Protein AF-A0A1I4MMB5-F1 (afdb_monomer)

Secondary structure (DSSP, 8-state):
-TTTTTT-----S-HHHHHHHH--TT-EEEE----TTSS--SS---HHHHHHHHHHHHH-SSEEEE----SHHHHHHTTTS----------

Nearest PDB structures (foldseek):
  4rtm-assembly1_A  TM=7.969E-01  e=1.825E-01  Escherichia coli str. K-12 substr. MDS42
  4rtq-assembly1_A  TM=8.162E-01  e=2.390E-01  Escherichia coli str. K-12 substr. MDS42
  1aib-assembly1_A  TM=5.137E-01  e=2.900E+00  Escherichia coli

Sequence (91 aa):
MHLRLSQTYIEHLAWQECVRKYDREHTLFHCNPPYWGTAAYGVDFGLEQYAQIAELAKTIKGKMIMSVNDISEMHEVFKGLAMHRLRSTIP

InterPro domains:
  IPR029063 S-adenosyl-L-methionine-dependent methyltransferase superfamily [G3DSA:3.40.50.150] (1-90)
  IPR029063 S-adenosyl-L-methionine-dependent methyltransferase superfamily [SSF53335] (3-86)

Organism: NCBI:txid44574

pLDDT: mean 89.93, std 12.46, range [42.56, 98.44]

Foldseek 3Di:
DVPVCPVPDDDPDDVVVVCVVPFDQADEAEDEDDAPPDPDDPDDDDLVNLLVVLVCCVPTNYHYDYDYDPDPSNCVSNPPDDDDDDDDPDD

Radius of gyration: 14.88 Å; Cα contacts (8 Å, |Δi|>4): 64; chains: 1; bounding box: 40×31×33 Å

Mean predicted aligned error: 5.14 Å

Solvent-accessible surface area (backbone atoms only — not comparable to full-atom values): 6179 Å² total; per-residue (Å²): 117,81,75,80,51,72,87,60,86,87,80,99,63,60,70,69,56,52,49,64,76,59,59,34,74,86,34,75,47,79,45,76,66,74,45,82,97,48,103,54,79,95,58,95,77,56,72,68,56,53,43,50,50,41,51,45,66,73,68,54,62,33,47,68,48,71,65,74,61,98,44,71,68,51,54,61,51,42,60,93,56,97,80,81,90,79,82,78,91,70,132

Structure (mmCIF, N/CA/C/O backbone):
data_AF-A0A1I4MMB5-F1
#
_entry.id   AF-A0A1I4MMB5-F1
#
loop_
_atom_site.group_PDB
_atom_site.id
_atom_site.type_symbol
_atom_site.label_atom_id
_atom_site.label_alt_id
_atom_site.label_comp_id
_atom_site.label_asym_id
_atom_site.label_entity_id
_atom_site.label_seq_id
_atom_site.pdbx_PDB_ins_code
_atom_site.Cartn_x
_atom_site.Cartn_y
_atom_site.Cartn_z
_atom_site.occupancy
_atom_site.B_iso_or_equiv
_atom_site.auth_seq_id
_atom_site.auth_comp_id
_atom_site.auth_asym_id
_atom_site.auth_atom_id
_atom_site.pdbx_PDB_model_num
ATOM 1 N N . MET A 1 1 ? -20.305 -21.545 -6.720 1.00 60.62 1 MET A N 1
ATOM 2 C CA . MET A 1 1 ? -19.863 -20.142 -6.899 1.00 60.62 1 MET A CA 1
ATOM 3 C C . MET A 1 1 ? -20.841 -19.123 -6.294 1.00 60.62 1 MET A C 1
ATOM 5 O O . MET A 1 1 ? -20.366 -18.145 -5.739 1.00 60.62 1 MET A O 1
ATOM 9 N N . HIS A 1 2 ? -22.164 -19.374 -6.308 1.00 67.12 2 HIS A N 1
ATOM 10 C CA . HIS A 1 2 ? -23.206 -18.396 -5.926 1.00 67.12 2 HIS A CA 1
ATOM 11 C C . HIS A 1 2 ? -23.094 -17.779 -4.509 1.00 67.12 2 HIS A C 1
ATOM 13 O O . HIS A 1 2 ? -23.342 -16.590 -4.363 1.00 67.12 2 HIS A O 1
ATOM 19 N N . LEU A 1 3 ? -22.644 -18.526 -3.489 1.00 80.88 3 LEU A N 1
ATOM 20 C CA . LEU A 1 3 ? -22.501 -17.996 -2.118 1.00 80.88 3 LEU A CA 1
ATOM 21 C C . LEU A 1 3 ? -21.155 -17.309 -1.838 1.00 80.88 3 LEU A C 1
ATOM 23 O O . LEU A 1 3 ? -21.048 -16.545 -0.891 1.00 80.88 3 LEU A O 1
ATOM 27 N N . ARG A 1 4 ? -20.106 -17.562 -2.636 1.00 86.69 4 ARG A N 1
ATOM 28 C CA . ARG A 1 4 ? -18.766 -16.997 -2.360 1.00 86.69 4 ARG A CA 1
ATOM 29 C C . ARG A 1 4 ? -18.713 -15.482 -2.532 1.00 86.69 4 ARG A C 1
ATOM 31 O O . ARG A 1 4 ? -17.839 -14.854 -1.950 1.00 86.69 4 ARG A O 1
ATOM 38 N N . LEU A 1 5 ? -19.609 -14.934 -3.351 1.00 88.56 5 LEU A N 1
ATOM 39 C CA . LEU A 1 5 ? -19.658 -13.511 -3.679 1.00 88.56 5 LEU A CA 1
ATOM 40 C C . LEU A 1 5 ? -20.820 -12.778 -2.999 1.00 88.56 5 LEU A C 1
ATOM 42 O O . LEU A 1 5 ? -20.975 -11.579 -3.199 1.00 88.56 5 LEU A O 1
ATOM 46 N N . SER A 1 6 ? -21.639 -13.460 -2.188 1.00 89.31 6 SER A N 1
ATOM 47 C CA . SER A 1 6 ? -22.846 -12.859 -1.597 1.00 89.31 6 SER A CA 1
ATOM 48 C C . SER A 1 6 ? -22.549 -11.721 -0.614 1.00 89.31 6 SER A C 1
ATOM 50 O O . SER A 1 6 ? -23.442 -10.946 -0.291 1.00 89.31 6 SER A O 1
ATOM 52 N N . GLN A 1 7 ? -21.306 -11.615 -0.140 1.00 90.38 7 GLN A N 1
ATOM 53 C CA . GLN A 1 7 ? -20.810 -10.519 0.700 1.00 90.38 7 GLN A CA 1
ATOM 54 C C . GLN A 1 7 ? -19.635 -9.783 0.038 1.00 90.38 7 GLN A C 1
ATOM 56 O O . GLN A 1 7 ? -18.772 -9.231 0.719 1.00 90.38 7 GLN A O 1
ATOM 61 N N . THR A 1 8 ? -19.568 -9.806 -1.295 1.00 93.38 8 THR A N 1
ATOM 62 C CA . THR A 1 8 ? -18.536 -9.119 -2.070 1.00 93.38 8 THR A CA 1
ATOM 63 C C . THR A 1 8 ? -19.085 -7.828 -2.653 1.00 93.38 8 THR A C 1
ATOM 65 O O . THR A 1 8 ? -20.107 -7.823 -3.333 1.00 93.38 8 THR A O 1
ATOM 68 N N . TYR A 1 9 ? -18.353 -6.742 -2.427 1.00 94.75 9 TYR A N 1
ATOM 69 C CA . TYR A 1 9 ? -18.562 -5.470 -3.103 1.00 94.75 9 TYR A CA 1
ATOM 70 C C . TYR A 1 9 ? -17.539 -5.347 -4.232 1.00 94.75 9 TYR A C 1
ATOM 72 O O . TYR A 1 9 ? -16.363 -5.660 -4.038 1.00 94.75 9 TYR A O 1
ATOM 80 N N . ILE A 1 10 ? -17.992 -4.919 -5.410 1.00 95.50 10 ILE A N 1
ATOM 81 C CA . ILE A 1 10 ? -17.133 -4.626 -6.560 1.00 95.50 10 ILE A CA 1
ATOM 82 C C . ILE A 1 10 ? -17.156 -3.115 -6.755 1.00 95.50 10 ILE A C 1
ATOM 84 O O . ILE A 1 10 ? -18.223 -2.525 -6.899 1.00 95.50 10 ILE A O 1
ATOM 88 N N . GLU A 1 11 ? -15.980 -2.501 -6.751 1.00 96.38 11 GLU A N 1
ATOM 89 C CA . GLU A 1 11 ? -15.814 -1.054 -6.855 1.00 96.38 11 GLU A CA 1
ATOM 90 C C . GLU A 1 11 ? -15.053 -0.712 -8.133 1.00 96.38 11 GLU A C 1
ATOM 92 O O . GLU A 1 11 ? -14.068 -1.368 -8.471 1.00 96.38 11 GLU A O 1
ATOM 97 N N . HIS A 1 12 ? -15.475 0.356 -8.806 1.00 96.31 12 HIS A N 1
ATOM 98 C CA . HIS A 1 12 ? -14.716 0.994 -9.882 1.00 96.31 12 HIS A CA 1
ATOM 99 C C . HIS A 1 12 ? -14.196 2.350 -9.388 1.00 96.31 12 HIS A C 1
ATOM 101 O O . HIS A 1 12 ? -14.578 3.410 -9.877 1.00 96.31 12 HIS A O 1
ATOM 107 N N . LEU A 1 13 ? -13.383 2.300 -8.333 1.00 95.62 13 LEU A N 1
ATOM 108 C CA . LEU A 1 13 ? -12.750 3.458 -7.709 1.00 95.62 13 LEU A CA 1
ATOM 109 C C . LEU A 1 13 ? -11.234 3.375 -7.890 1.00 95.62 13 LEU A C 1
ATOM 111 O O . LEU A 1 13 ? -10.677 2.288 -8.063 1.00 95.62 13 LEU A O 1
ATOM 115 N N . ALA A 1 14 ? -10.556 4.518 -7.773 1.00 94.25 14 ALA A N 1
ATOM 116 C CA . ALA A 1 14 ? -9.114 4.516 -7.568 1.00 94.25 14 ALA A CA 1
ATOM 117 C C . ALA A 1 14 ? -8.777 3.708 -6.303 1.00 94.25 14 ALA A C 1
ATOM 119 O O . ALA A 1 14 ? -9.488 3.778 -5.296 1.00 94.25 14 ALA A O 1
ATOM 120 N N . TRP A 1 15 ? -7.692 2.935 -6.339 1.00 94.94 15 TRP A N 1
ATOM 121 C CA . TRP A 1 15 ? -7.376 1.987 -5.268 1.00 94.94 15 TRP A CA 1
ATOM 122 C C . TRP A 1 15 ? -7.168 2.684 -3.910 1.00 94.94 15 TRP A C 1
ATOM 124 O O . TRP A 1 15 ? -7.537 2.130 -2.876 1.00 94.94 15 TRP A O 1
ATOM 134 N N . GLN A 1 16 ? -6.666 3.923 -3.904 1.00 96.38 16 GLN A N 1
ATOM 135 C CA . GLN A 1 16 ? -6.517 4.749 -2.703 1.00 96.38 16 GLN A CA 1
ATOM 136 C C . GLN A 1 16 ? -7.872 5.064 -2.058 1.00 96.38 16 GLN A C 1
ATOM 138 O O . GLN A 1 16 ? -7.997 5.041 -0.834 1.00 96.38 16 GLN A O 1
ATOM 143 N N . GLU A 1 17 ? -8.896 5.332 -2.873 1.00 97.81 17 GLU A N 1
ATOM 144 C CA . GLU A 1 17 ? -10.258 5.574 -2.388 1.00 97.81 17 GLU A CA 1
ATOM 145 C C . GLU A 1 17 ? -10.878 4.295 -1.829 1.00 97.81 17 GLU A C 1
ATOM 147 O O . GLU A 1 17 ? -11.545 4.343 -0.798 1.00 97.81 17 GLU A O 1
ATOM 152 N N . CYS A 1 18 ? -10.611 3.137 -2.445 1.00 97.44 18 CYS A N 1
ATOM 153 C CA . CYS A 1 18 ? -11.006 1.848 -1.876 1.00 97.44 18 CYS A CA 1
ATOM 154 C C . CYS A 1 18 ? -1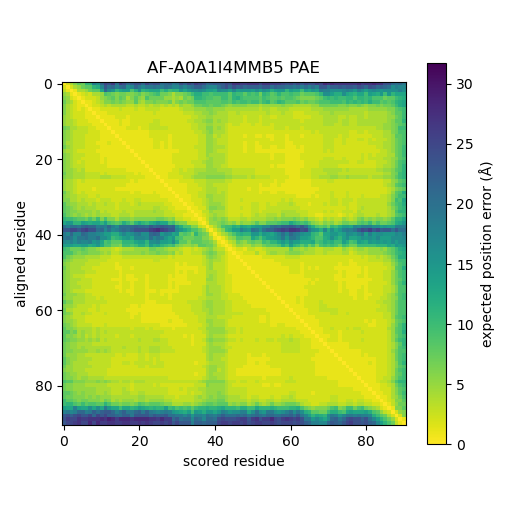0.388 1.641 -0.488 1.00 97.44 18 CYS A C 1
ATOM 156 O O . CYS A 1 18 ? -11.096 1.257 0.442 1.00 97.44 18 CYS A O 1
ATOM 158 N N . VAL A 1 19 ? -9.091 1.925 -0.322 1.00 97.75 19 VAL A N 1
ATOM 159 C CA . VAL A 1 19 ? -8.435 1.819 0.990 1.00 97.75 19 VAL A CA 1
ATOM 160 C C . VAL A 1 19 ? -9.101 2.759 1.993 1.00 97.75 19 VAL A C 1
ATOM 162 O O . VAL A 1 19 ? -9.549 2.295 3.037 1.00 97.75 19 VAL A O 1
ATOM 165 N N . ARG A 1 20 ? -9.268 4.045 1.653 1.00 97.38 20 ARG A N 1
ATOM 166 C CA . ARG A 1 20 ? -9.934 5.031 2.524 1.00 97.38 20 ARG A CA 1
ATOM 167 C C . ARG A 1 20 ? -11.348 4.616 2.929 1.00 97.38 20 ARG A C 1
ATOM 169 O O . ARG A 1 20 ? -11.707 4.736 4.096 1.00 97.38 20 ARG A O 1
ATOM 176 N N . LYS A 1 21 ? -12.148 4.125 1.979 1.00 97.75 21 LYS A N 1
ATOM 177 C CA . LYS A 1 21 ? -13.548 3.732 2.196 1.00 97.75 21 LYS A CA 1
ATOM 178 C C . LYS A 1 21 ? -13.681 2.567 3.178 1.00 97.75 21 LYS A C 1
ATOM 180 O O . LYS A 1 21 ? -14.644 2.522 3.940 1.00 97.75 21 LYS A O 1
ATOM 185 N N . TYR A 1 22 ? -12.736 1.629 3.146 1.00 97.44 22 TYR A N 1
ATOM 186 C CA . TYR A 1 22 ? -12.804 0.381 3.909 1.00 97.44 22 TYR A CA 1
ATOM 187 C C . TYR A 1 22 ? -11.836 0.318 5.098 1.00 97.44 22 TYR A C 1
ATOM 189 O O . TYR A 1 22 ? -11.764 -0.723 5.762 1.00 97.44 22 TYR A O 1
ATOM 197 N N . ASP A 1 23 ? -11.106 1.397 5.394 1.00 98.44 23 ASP A N 1
ATOM 198 C CA . ASP A 1 23 ? -10.148 1.423 6.496 1.00 98.44 23 ASP A CA 1
ATOM 199 C C . ASP A 1 23 ? -10.842 1.458 7.866 1.00 98.44 23 ASP A C 1
ATOM 201 O O . ASP A 1 23 ? -11.511 2.417 8.259 1.00 98.44 23 ASP A O 1
ATOM 205 N N . ARG A 1 24 ? -10.668 0.364 8.605 1.00 98.00 24 ARG A N 1
ATOM 206 C CA . ARG A 1 24 ? -11.176 0.118 9.960 1.00 98.00 24 ARG A CA 1
ATOM 207 C C . ARG A 1 24 ? -10.239 -0.880 10.632 1.00 98.00 24 ARG A C 1
ATOM 209 O O . ARG A 1 24 ? -9.594 -1.678 9.957 1.00 98.00 24 ARG A O 1
ATOM 216 N N . GLU A 1 25 ? -10.227 -0.885 11.959 1.00 98.25 25 GLU A N 1
ATOM 217 C CA . GLU A 1 25 ? -9.279 -1.656 12.786 1.00 98.25 25 GLU A CA 1
ATOM 218 C C . GLU A 1 25 ? -9.189 -3.153 12.441 1.00 98.25 25 GLU A C 1
ATOM 220 O O . GLU A 1 25 ? -8.145 -3.779 12.594 1.00 98.25 25 GLU A O 1
ATOM 225 N N . HIS A 1 26 ? -10.281 -3.743 11.955 1.00 97.19 26 HIS A N 1
ATOM 226 C CA . HIS A 1 26 ? -10.372 -5.166 11.627 1.00 97.19 26 HIS A CA 1
ATOM 227 C C . HIS A 1 26 ? -10.353 -5.456 10.117 1.00 97.19 26 HIS A C 1
ATOM 229 O O . HIS A 1 26 ? -10.631 -6.583 9.707 1.00 97.19 26 HIS A O 1
ATOM 235 N N . THR A 1 27 ? -10.050 -4.467 9.270 1.00 98.12 27 THR A N 1
ATOM 236 C CA . THR A 1 27 ? -9.835 -4.706 7.836 1.00 98.12 27 THR A CA 1
ATOM 237 C C . THR A 1 27 ? -8.424 -5.225 7.587 1.00 98.12 27 THR A C 1
ATOM 239 O O . THR A 1 27 ? -7.441 -4.681 8.088 1.00 98.12 27 THR A O 1
ATOM 242 N N . LEU A 1 28 ? -8.333 -6.262 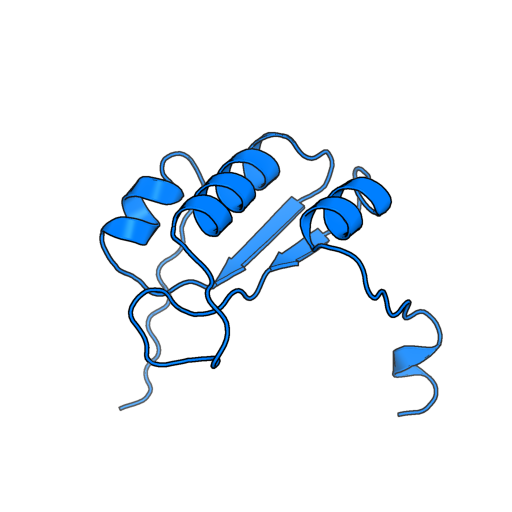6.754 1.00 98.06 28 LEU A N 1
ATOM 243 C CA . LEU A 1 28 ? -7.096 -6.687 6.116 1.00 98.06 28 LEU A CA 1
ATOM 244 C C . LEU A 1 28 ? -7.152 -6.315 4.632 1.00 98.06 28 LEU A C 1
ATOM 246 O O . LEU A 1 28 ? -7.998 -6.821 3.895 1.00 98.06 28 LEU A O 1
ATOM 250 N N . PHE A 1 29 ? -6.230 -5.465 4.200 1.00 98.12 29 PHE A N 1
ATOM 251 C CA . PHE A 1 29 ? -6.004 -5.145 2.800 1.00 98.12 29 PHE A CA 1
ATOM 252 C C . PHE A 1 29 ? -4.979 -6.111 2.216 1.00 98.12 29 PHE A C 1
ATOM 254 O O . PHE A 1 29 ? -3.845 -6.191 2.689 1.00 98.12 29 PHE A O 1
ATOM 261 N N . HIS A 1 30 ? -5.378 -6.840 1.178 1.00 96.69 30 HIS A N 1
ATOM 262 C CA . HIS A 1 30 ? -4.464 -7.631 0.365 1.00 96.69 30 HIS A CA 1
ATOM 263 C C . HIS A 1 30 ? -4.202 -6.895 -0.950 1.00 96.69 30 HIS A C 1
ATOM 265 O O . HIS A 1 30 ? -5.098 -6.777 -1.788 1.00 96.69 30 HIS A O 1
ATOM 271 N N . CYS A 1 31 ? -2.983 -6.392 -1.119 1.00 94.69 31 CYS A N 1
ATOM 272 C CA . CYS A 1 31 ? -2.569 -5.622 -2.285 1.00 94.69 31 CYS A CA 1
ATOM 273 C C . CYS A 1 31 ? -1.710 -6.494 -3.206 1.00 94.69 31 CYS A C 1
ATOM 275 O O . CYS A 1 31 ? -0.688 -7.033 -2.788 1.00 94.69 31 CYS A O 1
ATOM 277 N N . ASN A 1 32 ? -2.109 -6.608 -4.470 1.00 91.62 32 ASN A N 1
ATOM 278 C CA . ASN A 1 32 ? -1.368 -7.354 -5.486 1.00 91.62 32 ASN A CA 1
ATOM 279 C C . ASN A 1 32 ? -1.111 -6.452 -6.702 1.00 91.62 32 ASN A C 1
ATOM 281 O O . ASN A 1 32 ? -1.792 -6.608 -7.720 1.00 91.62 32 ASN A O 1
ATOM 285 N N . PRO A 1 33 ? -0.230 -5.439 -6.567 1.00 90.69 33 PRO A N 1
ATOM 286 C CA . PRO A 1 33 ? 0.0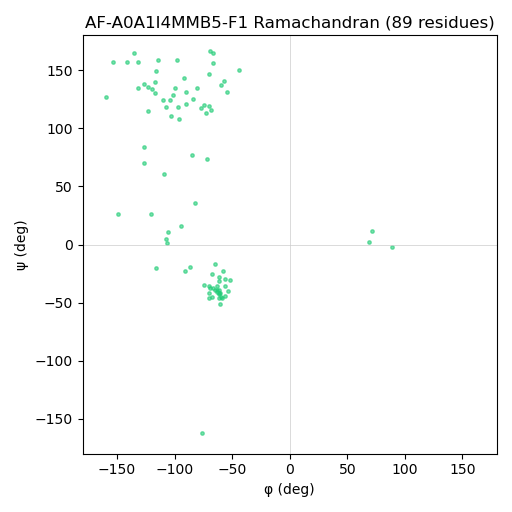98 -4.561 -7.680 1.00 90.69 33 PRO A CA 1
ATOM 287 C C . PRO A 1 33 ? 0.841 -5.339 -8.780 1.00 90.69 33 PRO A C 1
ATOM 289 O O . PRO A 1 33 ? 1.346 -6.439 -8.533 1.00 90.69 33 PRO A O 1
ATOM 292 N N . PRO A 1 34 ? 0.946 -4.769 -9.991 1.00 90.00 34 PRO A N 1
ATOM 293 C CA . PRO A 1 34 ? 1.942 -5.189 -10.970 1.00 90.00 34 PRO A CA 1
ATOM 294 C C . PRO A 1 34 ? 3.332 -5.390 -10.348 1.00 90.00 34 PRO A C 1
ATOM 296 O O . PRO A 1 34 ? 3.670 -4.712 -9.384 1.00 90.00 34 PRO A O 1
ATOM 299 N N . TYR A 1 35 ? 4.159 -6.290 -10.887 1.00 89.31 35 TYR A N 1
ATOM 300 C CA . TYR A 1 35 ? 5.558 -6.382 -10.453 1.00 89.31 35 TYR A CA 1
ATOM 301 C C . TYR A 1 35 ? 6.408 -5.360 -11.208 1.00 89.31 35 TYR A C 1
ATOM 303 O O . TYR A 1 35 ? 6.437 -5.355 -12.442 1.00 89.31 35 TYR A O 1
ATOM 311 N N . TRP A 1 36 ? 7.122 -4.510 -10.468 1.00 88.81 36 TRP A N 1
ATOM 312 C CA . TRP A 1 36 ? 7.922 -3.430 -11.041 1.00 88.81 36 TRP A CA 1
ATOM 313 C C . TRP A 1 36 ? 8.999 -3.955 -11.994 1.00 88.81 36 TRP A C 1
ATOM 315 O O . TRP A 1 36 ? 9.669 -4.943 -11.698 1.00 88.81 36 TRP A O 1
ATOM 325 N N . GLY A 1 37 ? 9.172 -3.292 -13.140 1.00 83.75 37 GLY A N 1
ATOM 326 C CA . GLY A 1 37 ? 10.183 -3.660 -14.138 1.00 83.75 37 GLY A CA 1
ATOM 327 C C . GLY A 1 37 ? 9.920 -4.988 -14.857 1.00 83.75 37 GLY A C 1
ATOM 328 O O . GLY A 1 37 ? 10.721 -5.396 -15.694 1.00 83.75 37 GLY A O 1
ATOM 329 N N . THR A 1 38 ? 8.804 -5.664 -14.567 1.00 80.88 38 THR A N 1
ATOM 330 C CA . THR A 1 38 ? 8.342 -6.809 -15.355 1.00 80.88 38 THR A CA 1
ATOM 331 C C . THR A 1 38 ? 7.394 -6.315 -16.442 1.00 80.88 38 THR A C 1
ATOM 333 O O . THR A 1 38 ? 6.640 -5.365 -16.235 1.00 80.88 38 THR A O 1
ATOM 336 N N . ALA A 1 39 ? 7.441 -6.925 -17.626 1.00 62.56 39 ALA A N 1
ATOM 337 C CA . ALA A 1 39 ? 6.566 -6.572 -18.740 1.00 62.56 39 ALA A CA 1
ATOM 338 C C . ALA A 1 39 ? 5.120 -7.032 -18.464 1.00 62.56 39 ALA A C 1
ATOM 340 O O . ALA A 1 39 ? 4.665 -8.031 -19.006 1.00 62.56 39 ALA A O 1
ATOM 341 N N . ALA A 1 40 ? 4.400 -6.355 -17.575 1.00 61.00 40 ALA A N 1
ATOM 342 C CA . ALA A 1 40 ? 2.996 -6.623 -17.278 1.00 61.00 40 ALA A CA 1
ATOM 343 C C . ALA A 1 40 ? 2.433 -5.347 -16.635 1.00 61.00 40 ALA A C 1
ATOM 345 O O . ALA A 1 40 ? 3.039 -4.816 -15.717 1.00 61.00 40 ALA A O 1
ATOM 346 N N . TYR A 1 41 ? 1.337 -4.721 -17.058 1.00 60.31 41 TYR A N 1
ATOM 347 C CA . TYR A 1 41 ? 0.020 -5.261 -17.403 1.00 60.31 41 TYR A CA 1
ATOM 348 C C . TYR A 1 41 ? -0.673 -4.410 -18.499 1.00 60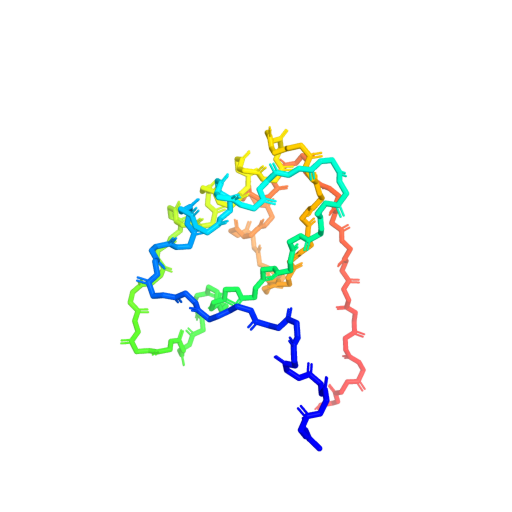.31 41 TYR A C 1
ATOM 350 O O . TYR A 1 41 ? -1.896 -4.335 -18.552 1.00 60.31 41 TYR A O 1
ATOM 358 N N . GLY A 1 42 ? 0.093 -3.713 -19.349 1.00 63.91 42 GLY A N 1
ATOM 359 C CA . GLY A 1 42 ? -0.453 -2.764 -20.338 1.00 63.91 42 GLY A CA 1
ATOM 360 C C . GLY A 1 42 ? -1.003 -1.465 -19.731 1.00 63.91 42 GLY A C 1
ATOM 361 O O . GLY A 1 42 ? -1.681 -0.709 -20.421 1.00 63.91 42 GLY A O 1
ATOM 362 N N . VAL A 1 43 ? -0.719 -1.213 -18.450 1.00 67.50 43 VAL A N 1
ATOM 363 C CA . VAL A 1 43 ? -1.125 -0.020 -17.699 1.00 67.50 43 VAL A CA 1
ATOM 364 C C . VAL A 1 43 ? 0.099 0.519 -16.967 1.00 67.50 43 VAL A C 1
ATOM 366 O O . VAL A 1 43 ? 0.824 -0.263 -16.346 1.00 67.50 43 VAL A O 1
ATOM 369 N N . ASP A 1 44 ? 0.318 1.832 -17.025 1.00 77.94 44 ASP A N 1
ATOM 370 C CA . ASP A 1 44 ? 1.403 2.482 -16.292 1.00 77.94 44 ASP A CA 1
ATOM 371 C C . ASP A 1 44 ? 1.124 2.427 -14.785 1.00 77.94 44 ASP A C 1
ATOM 373 O O . ASP A 1 44 ? 0.151 2.994 -14.284 1.00 77.94 44 ASP A O 1
ATOM 377 N N . PHE A 1 45 ? 1.988 1.722 -14.056 1.00 85.25 45 PHE A N 1
ATOM 378 C CA . PHE A 1 45 ? 1.978 1.656 -12.597 1.00 85.25 45 PHE A CA 1
ATOM 379 C C . PHE A 1 45 ? 3.370 2.034 -12.087 1.00 85.25 45 PHE A C 1
ATOM 381 O O . PHE A 1 45 ? 4.238 1.179 -11.895 1.00 85.25 45 PHE A O 1
ATOM 388 N N . GLY A 1 46 ? 3.597 3.343 -11.965 1.00 89.06 46 GLY A N 1
ATOM 389 C CA . GLY A 1 46 ? 4.888 3.927 -11.622 1.00 89.06 46 GLY A CA 1
ATOM 390 C C . GLY A 1 46 ? 5.326 3.667 -10.177 1.00 89.06 46 GLY A C 1
ATOM 391 O O . GLY A 1 46 ? 4.534 3.253 -9.322 1.00 89.06 46 GLY A O 1
ATOM 392 N N . LEU A 1 47 ? 6.605 3.933 -9.885 1.00 91.25 47 LEU A N 1
ATOM 393 C CA . LEU A 1 47 ? 7.181 3.791 -8.538 1.00 91.25 47 LEU A CA 1
ATOM 394 C C . LEU A 1 47 ? 6.430 4.615 -7.481 1.00 91.25 47 LEU A C 1
ATOM 396 O O . LEU A 1 47 ? 6.335 4.202 -6.324 1.00 91.25 47 LEU A O 1
ATOM 400 N N . GLU A 1 48 ? 5.839 5.744 -7.872 1.00 94.12 48 GLU A N 1
ATOM 401 C CA . GLU A 1 48 ? 5.041 6.603 -6.999 1.00 94.12 48 GLU A CA 1
ATOM 402 C C . GLU A 1 48 ? 3.803 5.901 -6.430 1.00 94.12 48 GLU A C 1
ATOM 404 O O . GLU A 1 48 ? 3.358 6.238 -5.331 1.00 94.12 48 GLU A O 1
ATOM 409 N N . GLN A 1 49 ? 3.256 4.904 -7.132 1.00 94.88 49 GLN A N 1
ATOM 410 C CA . GLN A 1 49 ? 2.140 4.115 -6.615 1.00 94.88 49 GLN A CA 1
ATOM 411 C C . GLN A 1 49 ? 2.596 3.214 -5.465 1.00 94.88 49 GLN A C 1
ATOM 413 O O . GLN A 1 49 ? 1.928 3.145 -4.437 1.00 94.88 49 GLN A O 1
ATOM 418 N N . TYR A 1 50 ? 3.766 2.580 -5.583 1.00 95.44 50 TYR A N 1
ATOM 419 C CA . TYR A 1 50 ? 4.324 1.759 -4.504 1.00 95.44 50 TYR A CA 1
ATOM 420 C C . TYR A 1 50 ? 4.695 2.614 -3.289 1.00 95.44 50 TYR A C 1
ATOM 422 O O . TYR A 1 50 ? 4.448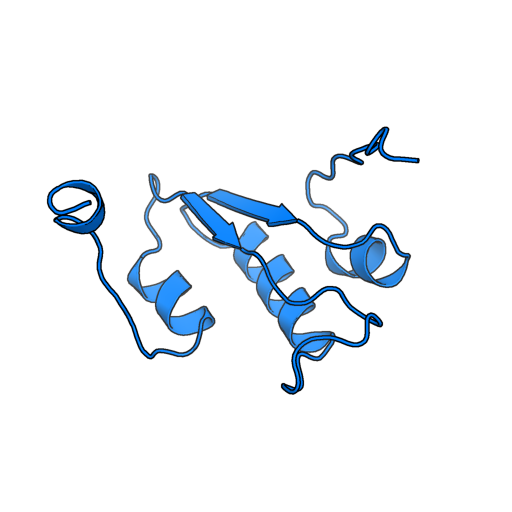 2.198 -2.159 1.00 95.44 50 TYR A O 1
ATOM 430 N N . ALA A 1 51 ? 5.206 3.831 -3.502 1.00 96.12 51 ALA A N 1
ATOM 431 C CA . ALA A 1 51 ? 5.453 4.782 -2.418 1.00 96.12 51 ALA A CA 1
ATOM 432 C C . ALA A 1 51 ? 4.161 5.141 -1.659 1.00 96.12 51 ALA A C 1
ATOM 434 O O . ALA A 1 51 ? 4.150 5.155 -0.429 1.00 96.12 51 ALA A O 1
ATOM 435 N N . GLN A 1 52 ? 3.047 5.353 -2.370 1.00 97.12 52 GLN A N 1
ATOM 436 C CA . GLN A 1 52 ? 1.740 5.573 -1.739 1.00 97.12 52 GLN A CA 1
ATOM 437 C C . GLN A 1 52 ? 1.249 4.345 -0.968 1.00 97.12 52 GLN A C 1
ATOM 439 O O . GLN A 1 52 ? 0.684 4.488 0.115 1.00 97.12 52 GLN A O 1
ATOM 444 N N . ILE A 1 53 ? 1.473 3.138 -1.495 1.00 97.00 53 ILE A N 1
ATOM 445 C CA . ILE A 1 53 ? 1.153 1.895 -0.783 1.00 97.00 53 ILE A CA 1
ATOM 446 C C . ILE A 1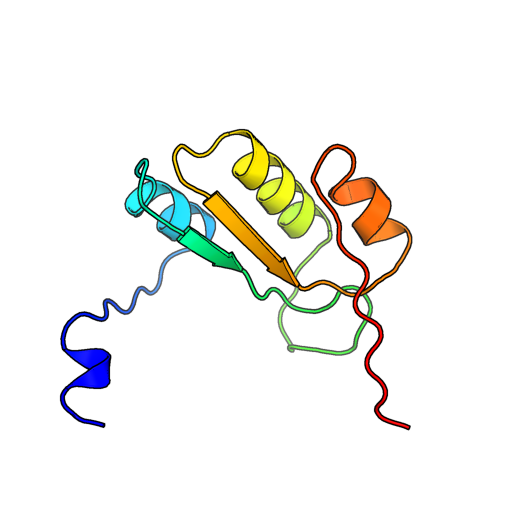 53 ? 1.970 1.814 0.515 1.00 97.00 53 ILE A C 1
ATOM 448 O O . ILE A 1 53 ? 1.409 1.512 1.566 1.00 97.00 53 ILE A O 1
ATOM 452 N N . ALA A 1 54 ? 3.273 2.107 0.465 1.00 97.12 54 ALA A N 1
ATOM 453 C CA . ALA A 1 54 ? 4.149 2.075 1.633 1.00 97.12 54 ALA A CA 1
ATOM 454 C C . ALA A 1 54 ? 3.714 3.075 2.713 1.00 97.12 54 ALA A C 1
ATOM 456 O O . ALA A 1 54 ? 3.761 2.751 3.899 1.00 97.12 54 ALA A O 1
ATOM 457 N N . GLU A 1 55 ? 3.270 4.267 2.313 1.00 97.69 55 GLU A N 1
ATOM 458 C CA . GLU A 1 55 ? 2.749 5.274 3.237 1.00 97.69 55 GLU A CA 1
ATOM 459 C C . GLU A 1 55 ? 1.423 4.837 3.868 1.00 97.69 55 GLU A C 1
ATOM 461 O O . GLU A 1 55 ? 1.247 4.908 5.086 1.00 97.69 55 GLU A O 1
ATOM 466 N N . LEU A 1 56 ? 0.501 4.300 3.068 1.00 97.62 56 LEU A N 1
ATOM 467 C CA . LEU A 1 56 ? -0.764 3.783 3.587 1.00 97.62 56 LEU A CA 1
ATOM 468 C C . LEU A 1 56 ? -0.539 2.602 4.532 1.00 97.62 56 LEU A C 1
ATOM 470 O O . LEU A 1 56 ? -1.139 2.565 5.599 1.00 97.62 56 LEU A O 1
ATOM 474 N N . ALA A 1 57 ? 0.384 1.691 4.223 1.00 97.19 57 ALA A N 1
ATOM 475 C CA . ALA A 1 57 ? 0.724 0.572 5.102 1.00 97.19 57 ALA A CA 1
ATOM 476 C C . ALA A 1 57 ? 1.207 1.011 6.501 1.00 97.19 57 ALA A C 1
ATOM 478 O O . ALA A 1 57 ? 1.108 0.227 7.444 1.00 97.19 57 ALA A O 1
ATOM 479 N N . LYS A 1 58 ? 1.715 2.244 6.646 1.00 96.62 58 LYS A N 1
ATOM 480 C CA . LYS A 1 58 ? 2.157 2.823 7.927 1.00 96.62 58 LYS A CA 1
ATOM 481 C C . LYS A 1 58 ? 1.055 3.589 8.662 1.00 96.62 58 LYS A C 1
ATOM 483 O O . LYS A 1 58 ? 1.169 3.776 9.870 1.00 96.62 58 LYS A O 1
ATOM 488 N N . THR A 1 59 ? 0.033 4.066 7.951 1.00 97.38 59 THR A N 1
ATOM 489 C CA . THR A 1 59 ? -0.909 5.082 8.458 1.00 97.38 59 THR A CA 1
ATOM 490 C C . THR A 1 59 ? -2.352 4.602 8.601 1.00 97.38 59 THR A C 1
ATOM 492 O O . THR A 1 59 ? -3.113 5.211 9.353 1.00 97.38 59 THR A O 1
ATOM 495 N N . ILE A 1 60 ? -2.744 3.523 7.917 1.00 98.12 60 ILE A N 1
ATOM 496 C CA . ILE A 1 60 ? -4.096 2.953 8.016 1.00 98.12 60 ILE A CA 1
ATOM 497 C C . ILE A 1 60 ? -4.382 2.367 9.407 1.00 98.12 60 ILE A C 1
ATOM 499 O O . ILE A 1 60 ? -3.478 1.945 10.127 1.00 98.12 60 ILE A O 1
ATOM 503 N N . LYS A 1 61 ? -5.667 2.279 9.762 1.00 98.44 61 LYS A N 1
ATOM 504 C CA . LYS A 1 61 ? -6.139 1.612 10.990 1.00 98.44 61 LYS A CA 1
ATOM 505 C C . LYS A 1 61 ? -6.080 0.092 10.880 1.00 98.44 61 LYS A C 1
ATOM 507 O O . LYS A 1 61 ? -5.890 -0.595 11.881 1.00 98.44 61 LYS A O 1
ATOM 512 N N . GLY A 1 62 ? -6.343 -0.428 9.684 1.00 97.88 62 GLY A N 1
ATOM 513 C CA . GLY A 1 62 ? -6.307 -1.854 9.389 1.00 97.88 62 GLY A CA 1
ATOM 514 C C . GLY A 1 62 ? -4.889 -2.406 9.249 1.00 97.88 62 GLY A C 1
ATOM 515 O O . GLY A 1 62 ? -3.897 -1.810 9.659 1.00 97.88 62 GLY A O 1
ATOM 516 N N . LYS A 1 63 ? -4.786 -3.581 8.628 1.00 98.19 63 LYS A N 1
ATOM 517 C CA . LYS A 1 63 ? -3.506 -4.204 8.267 1.00 98.19 63 LYS A CA 1
ATOM 518 C C . LYS A 1 63 ? -3.392 -4.318 6.759 1.00 98.19 63 LYS A C 1
ATOM 520 O O . LYS A 1 63 ? -4.396 -4.530 6.085 1.00 98.19 63 LYS A O 1
ATOM 525 N N . MET A 1 64 ? -2.173 -4.246 6.238 1.00 98.12 64 MET A N 1
ATOM 526 C CA . MET A 1 64 ? -1.894 -4.439 4.819 1.00 98.12 64 MET A CA 1
ATOM 527 C C . MET A 1 64 ? -0.876 -5.558 4.625 1.00 98.12 64 MET A C 1
ATOM 529 O O . MET A 1 64 ? 0.124 -5.632 5.335 1.00 98.12 64 MET A O 1
ATOM 533 N N . ILE A 1 65 ? -1.141 -6.429 3.655 1.00 97.19 65 ILE A N 1
ATOM 534 C CA . ILE A 1 65 ? -0.205 -7.437 3.162 1.00 97.19 65 ILE A CA 1
ATOM 535 C C . ILE A 1 65 ? -0.106 -7.260 1.653 1.00 97.19 65 ILE A C 1
ATOM 537 O O . ILE A 1 65 ? -1.117 -7.068 0.977 1.00 97.19 65 ILE A O 1
ATOM 541 N N . MET A 1 66 ? 1.111 -7.347 1.127 1.00 94.94 66 MET A N 1
ATOM 542 C CA . MET A 1 66 ? 1.359 -7.291 -0.304 1.00 94.94 66 MET A CA 1
ATOM 543 C C . MET A 1 66 ? 2.462 -8.256 -0.711 1.00 94.94 66 MET A C 1
ATOM 545 O O . MET A 1 66 ? 3.310 -8.620 0.103 1.00 94.94 66 MET A O 1
ATOM 549 N N . SER A 1 67 ? 2.453 -8.638 -1.981 1.00 92.50 67 SER A N 1
ATOM 550 C CA . SER A 1 67 ? 3.541 -9.380 -2.611 1.00 92.50 67 SER A CA 1
ATOM 551 C C . SER A 1 67 ? 4.131 -8.534 -3.730 1.00 92.50 67 SER A C 1
ATOM 553 O O . SER A 1 67 ? 3.394 -8.027 -4.571 1.00 92.50 67 SER A O 1
ATOM 555 N N . VAL A 1 68 ? 5.453 -8.391 -3.736 1.00 93.25 68 VAL A N 1
ATOM 556 C CA . VAL A 1 68 ? 6.226 -7.657 -4.748 1.00 93.25 68 VAL A CA 1
ATOM 557 C C . VAL A 1 68 ? 7.449 -8.479 -5.147 1.00 93.25 68 VAL A C 1
ATOM 559 O O . VAL A 1 68 ? 7.802 -9.445 -4.465 1.00 93.25 68 VAL A O 1
ATOM 562 N N . ASN A 1 69 ? 8.087 -8.122 -6.258 1.00 91.94 69 ASN A N 1
ATOM 563 C CA . ASN A 1 69 ? 9.350 -8.729 -6.651 1.00 91.94 69 ASN A CA 1
ATOM 564 C C . ASN A 1 69 ? 10.487 -8.303 -5.710 1.00 91.94 69 ASN A C 1
ATOM 566 O O . ASN A 1 69 ? 10.516 -7.194 -5.182 1.00 91.94 69 ASN A O 1
ATOM 570 N N . ASP A 1 70 ? 11.435 -9.210 -5.498 1.00 93.75 70 ASP A N 1
ATOM 571 C CA . ASP A 1 70 ? 12.565 -9.026 -4.587 1.00 93.75 70 ASP A CA 1
ATOM 572 C C . ASP A 1 70 ? 13.712 -8.280 -5.287 1.00 93.75 70 ASP A C 1
ATOM 574 O O . ASP A 1 70 ? 14.685 -8.884 -5.737 1.00 93.75 70 ASP A O 1
ATOM 578 N N . ILE A 1 71 ? 13.555 -6.961 -5.425 1.00 93.62 71 ILE A N 1
ATOM 579 C CA . ILE A 1 71 ? 14.495 -6.051 -6.099 1.00 93.62 71 ILE A CA 1
ATOM 580 C C . ILE A 1 71 ? 14.785 -4.817 -5.242 1.00 93.62 71 ILE A C 1
ATOM 582 O O . ILE A 1 71 ? 13.983 -4.449 -4.379 1.00 93.62 71 ILE A O 1
ATOM 586 N N . SER A 1 72 ? 15.924 -4.166 -5.485 1.00 95.38 72 SER A N 1
ATOM 587 C CA . SER A 1 72 ? 16.415 -3.033 -4.689 1.00 95.38 72 SER A CA 1
ATOM 588 C C . SER A 1 72 ? 15.388 -1.906 -4.552 1.00 95.38 72 SER A C 1
ATOM 590 O O . SER A 1 72 ? 15.214 -1.369 -3.464 1.00 95.38 72 SER A O 1
ATOM 592 N N . GLU A 1 73 ? 14.652 -1.589 -5.615 1.00 95.31 73 GLU A N 1
ATOM 593 C CA . GLU A 1 73 ? 13.623 -0.550 -5.616 1.00 95.31 73 GLU A CA 1
ATOM 594 C C . GLU A 1 73 ? 12.501 -0.856 -4.619 1.00 95.31 73 GLU A C 1
ATOM 596 O O . GLU A 1 73 ? 12.081 0.030 -3.879 1.00 95.31 73 GLU A O 1
ATOM 601 N N . MET A 1 74 ? 12.045 -2.111 -4.547 1.00 95.75 74 MET A N 1
ATOM 602 C CA . MET A 1 74 ? 11.009 -2.520 -3.594 1.00 95.75 74 MET A CA 1
ATOM 603 C C . MET A 1 74 ? 11.538 -2.523 -2.154 1.00 95.75 74 MET A C 1
ATOM 605 O O . MET A 1 74 ? 10.815 -2.123 -1.243 1.00 95.75 74 MET A O 1
ATOM 609 N N . HIS A 1 75 ? 12.805 -2.900 -1.939 1.00 95.88 75 HIS A N 1
ATOM 610 C CA . HIS A 1 75 ? 13.444 -2.789 -0.618 1.00 95.88 75 HIS A CA 1
ATOM 611 C C .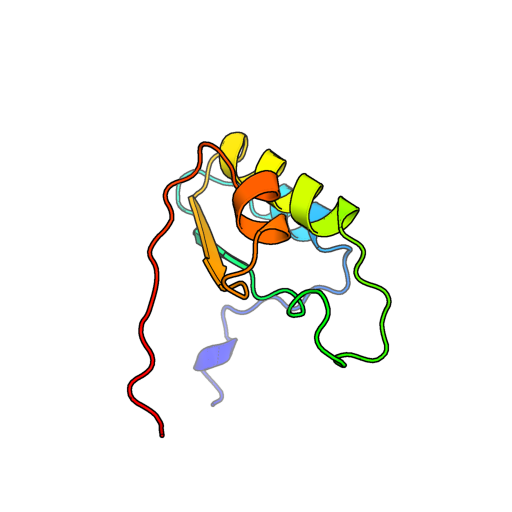 HIS A 1 75 ? 13.520 -1.341 -0.134 1.00 95.88 75 HIS A C 1
ATOM 613 O O . HIS A 1 75 ? 13.242 -1.075 1.035 1.00 95.88 75 HIS A O 1
ATOM 619 N N . GLU A 1 76 ? 13.859 -0.405 -1.021 1.00 97.06 76 GLU A N 1
ATOM 620 C CA . GLU A 1 76 ? 13.907 1.018 -0.679 1.00 97.06 76 GLU A CA 1
ATOM 621 C C . GLU A 1 76 ? 12.509 1.596 -0.440 1.00 97.06 76 GLU A C 1
ATOM 623 O O . GLU A 1 76 ? 12.288 2.260 0.574 1.00 97.06 76 GLU A O 1
ATOM 628 N N . VAL A 1 77 ? 11.537 1.301 -1.311 1.00 97.12 77 VAL A N 1
ATOM 629 C CA . VAL A 1 77 ? 10.157 1.790 -1.154 1.00 97.12 77 VAL A CA 1
ATOM 630 C C . VAL A 1 77 ? 9.529 1.312 0.158 1.00 97.12 77 VAL A C 1
ATOM 632 O O . VAL A 1 77 ? 8.913 2.103 0.875 1.00 97.12 77 VAL A O 1
ATOM 635 N N . PHE A 1 78 ? 9.695 0.034 0.504 1.00 96.94 78 PHE A N 1
ATOM 636 C CA . PHE A 1 78 ? 9.071 -0.562 1.692 1.00 96.94 78 PHE A CA 1
ATOM 637 C C . PHE A 1 78 ? 9.975 -0.563 2.928 1.00 96.94 78 PHE A C 1
ATOM 639 O O . PHE A 1 78 ? 9.686 -1.229 3.927 1.00 96.94 78 PHE A O 1
ATOM 646 N N . LYS A 1 79 ? 11.045 0.234 2.911 1.00 96.50 79 LYS A N 1
ATOM 64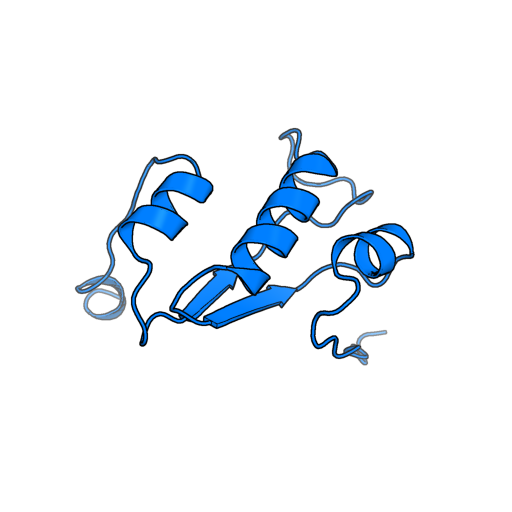7 C CA . LYS A 1 79 ? 11.946 0.387 4.049 1.00 96.50 79 LYS A CA 1
ATOM 648 C C . LYS A 1 79 ? 11.187 0.787 5.319 1.00 96.50 79 LYS A C 1
ATOM 650 O O . LYS A 1 79 ? 10.383 1.726 5.341 1.00 96.50 79 LYS A O 1
ATOM 655 N N . GLY A 1 80 ? 11.475 0.061 6.399 1.00 95.19 80 GLY A N 1
ATOM 656 C CA . GLY A 1 80 ? 10.831 0.229 7.705 1.00 95.19 80 GLY A CA 1
ATOM 657 C C . GLY A 1 80 ? 9.558 -0.600 7.906 1.00 95.19 80 GLY A C 1
ATOM 658 O O . GLY A 1 80 ? 8.997 -0.562 8.997 1.00 95.19 80 GLY A O 1
ATOM 659 N N . LEU A 1 81 ? 9.116 -1.365 6.903 1.00 96.69 81 LEU A N 1
ATOM 660 C CA . LEU A 1 81 ? 8.042 -2.348 7.046 1.00 96.69 81 LEU A CA 1
ATOM 661 C C . LEU A 1 81 ? 8.601 -3.761 7.247 1.00 96.69 81 LEU A C 1
ATOM 663 O O . LEU A 1 81 ? 9.740 -4.066 6.889 1.00 96.69 81 LEU A O 1
ATOM 667 N N . ALA A 1 82 ? 7.779 -4.643 7.817 1.00 96.56 82 ALA A N 1
ATOM 668 C CA . ALA A 1 82 ? 8.121 -6.052 7.956 1.00 96.56 82 ALA A CA 1
ATOM 669 C C . ALA A 1 82 ? 8.122 -6.735 6.579 1.00 96.56 82 ALA A C 1
ATOM 671 O O . ALA A 1 82 ? 7.090 -6.805 5.913 1.00 96.56 82 ALA A O 1
ATOM 672 N N . MET A 1 83 ? 9.274 -7.273 6.176 1.00 95.75 83 MET A N 1
ATOM 673 C CA . MET A 1 83 ? 9.460 -7.937 4.885 1.00 95.75 83 MET A CA 1
ATOM 674 C C . MET A 1 83 ? 9.869 -9.394 5.085 1.00 95.75 83 MET A C 1
ATOM 676 O O . MET A 1 83 ? 10.767 -9.698 5.869 1.00 95.75 83 MET A O 1
ATOM 680 N N . HIS A 1 84 ? 9.221 -10.295 4.347 1.00 94.62 84 HIS A N 1
ATOM 681 C CA . HIS A 1 84 ? 9.526 -11.723 4.355 1.00 94.62 84 HIS A CA 1
ATOM 682 C C . HIS A 1 84 ? 9.843 -12.175 2.934 1.00 94.62 84 HIS A C 1
ATOM 684 O O . HIS A 1 84 ? 8.980 -12.155 2.058 1.00 94.62 84 HIS A O 1
ATOM 690 N N . ARG A 1 85 ? 11.088 -12.601 2.705 1.00 92.06 85 ARG A N 1
ATOM 691 C CA . ARG A 1 85 ? 11.502 -13.182 1.427 1.00 92.06 85 ARG A CA 1
ATOM 692 C C . ARG A 1 85 ? 10.941 -14.593 1.304 1.00 92.06 85 ARG A C 1
ATOM 694 O O . ARG A 1 85 ? 11.287 -15.473 2.093 1.00 92.06 85 ARG A O 1
ATOM 701 N N . LEU A 1 86 ? 10.128 -14.816 0.280 1.00 88.50 86 LEU A N 1
ATOM 702 C CA . LEU A 1 86 ? 9.665 -16.147 -0.090 1.00 88.50 86 LEU A CA 1
ATOM 703 C C . LEU A 1 86 ? 10.645 -16.750 -1.095 1.00 88.50 86 LEU A C 1
ATOM 705 O O . LEU A 1 86 ? 11.015 -16.112 -2.076 1.00 88.50 86 LEU A O 1
ATOM 709 N N . ARG A 1 87 ? 11.075 -17.989 -0.852 1.00 81.44 87 ARG A N 1
ATOM 710 C CA . ARG A 1 87 ? 11.787 -18.784 -1.856 1.00 81.44 87 ARG A CA 1
ATOM 711 C C . ARG A 1 87 ? 10.758 -19.674 -2.535 1.00 81.44 87 ARG A C 1
ATOM 713 O O . ARG A 1 87 ? 10.280 -20.616 -1.908 1.00 81.44 87 ARG A O 1
ATOM 720 N N . SER A 1 88 ? 10.408 -19.398 -3.786 1.00 65.25 88 SER A N 1
ATOM 721 C CA . SER 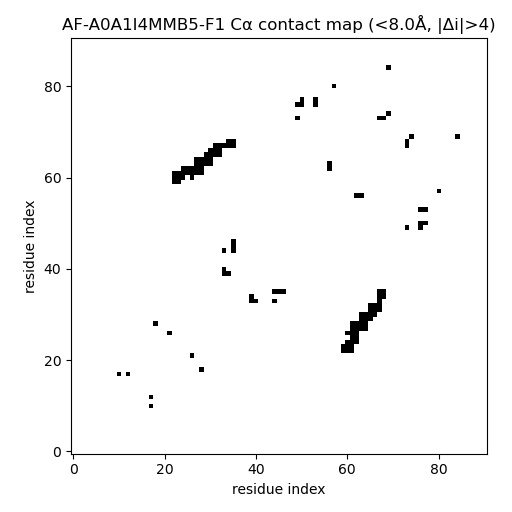A 1 88 ? 9.646 -20.366 -4.572 1.00 65.25 88 SER A CA 1
ATOM 722 C C . SER A 1 88 ? 10.594 -21.459 -5.050 1.00 65.25 88 SER A C 1
ATOM 724 O O . SER A 1 88 ? 11.531 -21.190 -5.794 1.00 65.25 88 SER A O 1
ATOM 726 N N . THR A 1 89 ? 10.363 -22.698 -4.626 1.00 53.62 89 THR A N 1
ATOM 727 C CA . THR A 1 89 ? 11.116 -23.884 -5.073 1.00 53.62 89 THR A CA 1
ATOM 728 C C . THR A 1 89 ? 10.597 -24.414 -6.415 1.00 53.62 89 THR A C 1
ATOM 730 O O . THR A 1 89 ? 10.520 -25.622 -6.621 1.00 53.62 89 THR A O 1
ATOM 733 N N . ILE A 1 90 ? 10.178 -23.520 -7.311 1.00 47.38 90 ILE A N 1
ATOM 734 C CA . ILE A 1 90 ? 9.727 -23.900 -8.650 1.00 47.38 90 ILE A CA 1
ATOM 735 C C . ILE A 1 90 ? 10.937 -23.706 -9.578 1.00 47.38 90 ILE A C 1
ATOM 737 O O . ILE A 1 90 ? 11.458 -22.588 -9.596 1.00 47.38 90 ILE A O 1
ATOM 741 N N . PRO A 1 91 ? 11.437 -24.776 -10.228 1.00 42.56 91 PRO A N 1
ATOM 742 C CA . PRO A 1 91 ? 12.600 -24.718 -11.113 1.00 42.56 91 PRO A CA 1
ATOM 743 C C . PRO A 1 91 ? 12.366 -23.853 -12.353 1.00 42.56 91 PRO A C 1
ATOM 745 O O . PRO A 1 91 ? 11.191 -23.701 -12.763 1.00 42.56 91 PRO A O 1
#